Protein AF-A0A1C5BPZ6-F1 (afdb_monomer)

pLDDT: mean 72.37, std 17.28, range [40.69, 93.75]

Structure (mmCIF, N/CA/C/O backbone):
data_AF-A0A1C5BPZ6-F1
#
_entry.id   AF-A0A1C5BPZ6-F1
#
loop_
_atom_site.group_PDB
_atom_site.id
_atom_site.type_symbol
_atom_si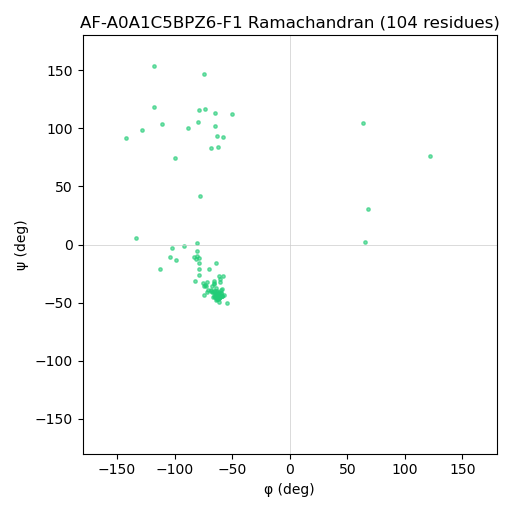te.label_atom_id
_atom_site.label_alt_id
_atom_site.label_comp_id
_atom_site.label_asym_id
_atom_site.label_entity_id
_atom_site.label_seq_id
_atom_site.pdbx_PDB_ins_code
_atom_site.Cartn_x
_atom_site.Cartn_y
_atom_site.Cartn_z
_atom_site.occupancy
_atom_site.B_iso_or_equiv
_atom_site.auth_seq_id
_atom_site.auth_comp_id
_atom_site.auth_asym_id
_atom_site.auth_atom_id
_atom_site.pdbx_PDB_model_num
ATOM 1 N N . MET A 1 1 ? 22.831 -4.746 -8.815 1.00 48.91 1 MET A N 1
ATOM 2 C CA . MET A 1 1 ? 22.622 -3.838 -7.662 1.00 48.91 1 MET A CA 1
ATOM 3 C C . MET A 1 1 ? 21.424 -4.278 -6.799 1.00 48.91 1 MET A C 1
ATOM 5 O O . MET A 1 1 ? 20.653 -3.451 -6.351 1.00 48.91 1 MET A O 1
ATOM 9 N N . LEU A 1 2 ? 21.266 -5.586 -6.548 1.00 50.78 2 LEU A N 1
ATOM 10 C CA . LEU A 1 2 ? 20.367 -6.144 -5.515 1.00 50.78 2 LEU A CA 1
ATOM 11 C C . LEU A 1 2 ? 21.096 -7.228 -4.688 1.00 50.78 2 LEU A C 1
ATOM 13 O O . LEU A 1 2 ? 20.499 -7.891 -3.862 1.00 50.78 2 LEU A O 1
ATOM 17 N N . VAL A 1 3 ? 22.401 -7.405 -4.928 1.00 53.88 3 VAL A N 1
ATOM 18 C CA . VAL A 1 3 ? 23.243 -8.431 -4.284 1.00 53.88 3 VAL A CA 1
ATOM 19 C C . VAL A 1 3 ? 24.152 -7.819 -3.206 1.00 53.88 3 VAL A C 1
ATOM 21 O O . VAL A 1 3 ? 24.726 -8.538 -2.405 1.00 53.88 3 VAL A O 1
ATOM 24 N N . LEU A 1 4 ? 24.255 -6.484 -3.129 1.00 47.31 4 LEU A N 1
ATOM 25 C CA . LEU A 1 4 ? 25.109 -5.804 -2.141 1.00 47.31 4 LEU A CA 1
ATOM 26 C C . LEU A 1 4 ? 24.340 -5.299 -0.905 1.00 47.31 4 LEU A C 1
ATOM 28 O O . LEU A 1 4 ? 24.950 -4.979 0.106 1.00 47.31 4 LEU A O 1
ATOM 32 N N . ALA A 1 5 ? 23.004 -5.271 -0.950 1.00 47.50 5 ALA A N 1
ATOM 33 C CA . ALA A 1 5 ? 22.175 -4.859 0.188 1.00 47.50 5 ALA A CA 1
ATOM 34 C C . ALA A 1 5 ? 22.012 -5.958 1.259 1.00 47.50 5 ALA A C 1
ATOM 36 O O . ALA A 1 5 ? 21.553 -5.671 2.358 1.00 47.50 5 ALA A O 1
ATOM 37 N N . GLU A 1 6 ? 22.415 -7.199 0.966 1.00 49.28 6 GLU A N 1
ATOM 38 C CA . GLU A 1 6 ? 22.429 -8.299 1.942 1.00 49.28 6 GLU A CA 1
ATOM 39 C C . GLU A 1 6 ? 23.660 -8.270 2.870 1.00 49.28 6 GLU A C 1
ATOM 41 O O . GLU A 1 6 ? 23.720 -9.054 3.813 1.00 49.28 6 GLU A O 1
ATOM 46 N N . GLN A 1 7 ? 24.631 -7.369 2.652 1.00 48.53 7 GLN A N 1
ATOM 47 C CA . GLN A 1 7 ? 25.885 -7.336 3.425 1.00 48.53 7 GLN A CA 1
ATOM 48 C C . GLN A 1 7 ? 25.975 -6.253 4.515 1.00 48.53 7 GLN A C 1
ATOM 50 O O . GLN A 1 7 ? 26.947 -6.254 5.264 1.00 48.53 7 GLN A O 1
ATOM 55 N N . GLU A 1 8 ? 24.974 -5.378 4.676 1.00 40.69 8 GLU A N 1
ATOM 56 C CA . GLU A 1 8 ? 24.995 -4.319 5.704 1.00 40.69 8 GLU A CA 1
ATOM 57 C C . GLU A 1 8 ? 23.715 -4.305 6.573 1.00 40.69 8 GLU A C 1
ATOM 59 O O . GLU A 1 8 ? 22.695 -3.724 6.188 1.00 40.69 8 GLU A O 1
ATOM 64 N N . PRO A 1 9 ? 23.753 -4.905 7.782 1.00 51.34 9 PRO A N 1
ATOM 65 C CA . PRO A 1 9 ? 22.613 -4.995 8.708 1.00 51.34 9 PRO A CA 1
ATOM 66 C C . PRO A 1 9 ? 22.012 -3.640 9.121 1.00 51.34 9 PRO A C 1
ATOM 68 O O . PRO A 1 9 ? 20.827 -3.538 9.438 1.00 51.34 9 PRO A O 1
ATOM 71 N N . THR A 1 10 ? 22.819 -2.582 9.097 1.00 50.72 10 THR A N 1
ATOM 72 C CA . THR A 1 10 ? 22.458 -1.205 9.463 1.00 50.72 10 THR A CA 1
ATOM 73 C C . THR A 1 10 ? 21.573 -0.517 8.421 1.00 50.72 10 THR A C 1
ATOM 75 O O . THR A 1 10 ? 20.661 0.226 8.786 1.00 50.72 10 THR A O 1
ATOM 78 N N . LEU A 1 11 ? 21.770 -0.805 7.131 1.00 50.00 11 LEU A N 1
ATOM 79 C CA . LEU A 1 11 ? 20.958 -0.254 6.036 1.00 50.00 11 LEU A CA 1
ATOM 80 C C . LEU A 1 11 ? 19.575 -0.913 5.945 1.00 50.00 11 LEU A C 1
ATOM 82 O O . LEU A 1 11 ? 18.588 -0.243 5.640 1.00 50.00 11 LEU A O 1
ATOM 86 N N . TYR A 1 12 ? 19.484 -2.201 6.280 1.00 49.59 12 TYR A N 1
ATOM 87 C CA . TYR A 1 12 ? 18.211 -2.919 6.361 1.00 49.59 12 TYR A CA 1
ATOM 88 C C . TYR A 1 12 ? 17.308 -2.338 7.463 1.00 49.59 12 TYR A C 1
ATOM 90 O O . TYR A 1 12 ? 16.130 -2.074 7.227 1.00 49.59 12 TYR A O 1
ATOM 98 N N . ALA A 1 13 ? 17.860 -2.051 8.647 1.00 50.31 13 ALA A N 1
ATOM 99 C CA . ALA A 1 13 ? 17.105 -1.492 9.772 1.00 50.31 13 ALA A CA 1
ATOM 100 C C . ALA A 1 13 ? 16.573 -0.069 9.504 1.00 50.31 13 ALA A C 1
ATOM 102 O O . ALA A 1 13 ? 15.421 0.228 9.828 1.00 50.31 13 ALA A O 1
ATOM 103 N N . ALA A 1 14 ? 17.373 0.789 8.860 1.00 50.56 14 ALA A N 1
ATOM 104 C CA . ALA A 1 14 ? 16.967 2.151 8.500 1.00 50.56 14 ALA A CA 1
ATOM 105 C C . ALA A 1 14 ? 15.878 2.177 7.411 1.00 50.56 14 ALA A C 1
ATOM 107 O O . ALA A 1 14 ? 14.925 2.952 7.505 1.00 50.56 14 ALA A O 1
ATOM 108 N N . PHE A 1 15 ? 15.964 1.288 6.412 1.00 47.84 15 PHE A N 1
ATOM 109 C CA . PHE A 1 15 ? 14.920 1.132 5.394 1.00 47.84 15 PHE A CA 1
ATOM 110 C C . PHE A 1 15 ? 13.608 0.593 5.984 1.00 47.84 15 PHE A C 1
ATOM 112 O O . PHE A 1 15 ? 12.527 0.950 5.518 1.00 47.84 15 PHE A O 1
ATOM 119 N N . HIS A 1 16 ? 13.678 -0.234 7.031 1.00 51.38 16 HIS A N 1
ATOM 120 C CA . HIS A 1 16 ? 12.489 -0.669 7.767 1.00 51.38 16 HIS A CA 1
ATOM 121 C C . HIS A 1 16 ? 11.868 0.450 8.611 1.00 51.38 16 HIS A C 1
ATOM 123 O O . HIS A 1 16 ? 10.649 0.562 8.610 1.00 51.38 16 HIS A O 1
ATOM 129 N N . HIS A 1 17 ? 12.659 1.311 9.263 1.00 52.59 17 HIS A N 1
ATOM 130 C CA . HIS A 1 17 ? 12.125 2.393 10.111 1.00 52.59 17 HIS A CA 1
ATOM 131 C C . HIS A 1 17 ? 11.360 3.469 9.328 1.00 52.59 17 HIS A C 1
ATOM 133 O O . HIS A 1 17 ? 10.237 3.797 9.691 1.00 52.59 17 HIS A O 1
ATOM 139 N N . ILE A 1 18 ? 11.892 3.946 8.196 1.00 54.12 18 ILE A N 1
ATOM 140 C CA . ILE A 1 18 ? 11.217 4.973 7.370 1.00 54.12 18 ILE A CA 1
ATOM 141 C C . ILE A 1 18 ? 9.860 4.477 6.834 1.00 54.12 18 ILE A C 1
ATOM 143 O O . ILE A 1 18 ? 8.948 5.260 6.570 1.00 54.12 18 ILE A O 1
ATOM 147 N N . ARG A 1 19 ? 9.706 3.159 6.673 1.00 55.97 19 ARG A N 1
ATOM 148 C CA . ARG A 1 19 ? 8.480 2.545 6.156 1.00 55.97 19 ARG A CA 1
ATOM 149 C C . ARG A 1 19 ? 7.366 2.435 7.190 1.00 55.97 19 ARG A C 1
ATOM 151 O O . ARG A 1 19 ? 6.211 2.395 6.780 1.00 55.97 19 ARG A O 1
ATOM 158 N N . VAL A 1 20 ? 7.698 2.372 8.477 1.00 56.78 20 VAL A N 1
ATOM 159 C CA . VAL A 1 20 ? 6.706 2.261 9.555 1.00 56.78 20 VAL A CA 1
ATOM 160 C C . VAL A 1 20 ? 6.013 3.608 9.770 1.00 56.78 20 VAL A C 1
ATOM 162 O O . VAL A 1 20 ? 4.786 3.653 9.771 1.00 56.78 20 VAL A O 1
ATOM 165 N N . ASP A 1 21 ? 6.766 4.710 9.784 1.00 54.28 21 ASP A N 1
ATOM 166 C CA . ASP A 1 21 ? 6.203 6.051 10.011 1.00 54.28 21 ASP A CA 1
ATOM 167 C C . ASP A 1 21 ? 5.277 6.503 8.861 1.00 54.28 21 ASP A C 1
ATOM 169 O O . ASP A 1 21 ? 4.186 7.021 9.090 1.00 54.28 21 ASP A O 1
ATOM 173 N N . ALA A 1 22 ? 5.639 6.229 7.601 1.00 58.59 22 ALA A N 1
ATOM 174 C CA . ALA A 1 22 ? 4.789 6.555 6.446 1.00 58.59 22 ALA A CA 1
ATOM 175 C C . ALA A 1 22 ? 3.515 5.684 6.348 1.00 58.59 22 ALA A C 1
ATOM 177 O O . ALA A 1 22 ? 2.542 6.054 5.674 1.00 58.59 22 ALA A O 1
ATOM 178 N N . GLN A 1 23 ? 3.509 4.511 6.994 1.00 61.25 23 GLN A N 1
ATOM 179 C CA . GLN A 1 23 ? 2.324 3.661 7.060 1.00 61.25 23 GLN A CA 1
ATOM 180 C C . GLN A 1 23 ? 1.281 4.229 8.027 1.00 61.25 23 GLN A C 1
ATOM 182 O O . GLN A 1 23 ? 0.101 4.159 7.697 1.00 61.25 23 GLN A O 1
ATOM 187 N N . GLU A 1 24 ? 1.669 4.853 9.143 1.00 71.56 24 GLU A N 1
ATOM 188 C CA . GLU A 1 24 ? 0.716 5.396 10.126 1.00 71.56 24 GLU A CA 1
ATOM 189 C C . GLU A 1 24 ? -0.159 6.525 9.552 1.00 71.56 24 GLU A C 1
ATOM 191 O O . GLU A 1 24 ? -1.388 6.472 9.672 1.00 71.56 24 GLU A O 1
ATOM 196 N N . ASP A 1 25 ? 0.431 7.475 8.820 1.00 81.88 25 ASP A N 1
ATOM 197 C CA . ASP A 1 25 ? -0.320 8.545 8.139 1.00 81.88 25 ASP A CA 1
ATOM 198 C C . ASP A 1 25 ? -1.274 7.988 7.074 1.00 81.88 25 ASP A C 1
ATOM 200 O O . ASP A 1 25 ? -2.434 8.399 6.953 1.00 81.88 25 ASP A O 1
ATOM 204 N N . SER A 1 26 ? -0.809 6.994 6.315 1.00 81.69 26 SER A N 1
ATOM 205 C CA . SER A 1 26 ? -1.626 6.328 5.300 1.00 81.69 26 SER A CA 1
ATOM 206 C C . SER A 1 26 ? -2.816 5.599 5.932 1.00 81.69 26 SER A C 1
ATOM 208 O O . SER A 1 26 ? -3.919 5.628 5.383 1.00 81.69 26 SER A O 1
ATOM 210 N N . VAL A 1 27 ? -2.633 4.987 7.107 1.00 88.62 27 VAL A N 1
ATOM 211 C CA . VAL A 1 27 ? -3.707 4.316 7.854 1.00 88.62 27 VAL A CA 1
ATOM 212 C C . VAL A 1 27 ? -4.757 5.319 8.307 1.00 88.62 27 VAL A C 1
ATOM 214 O O . VAL A 1 27 ? -5.946 5.067 8.107 1.00 88.62 27 VAL A O 1
ATOM 217 N N . ALA A 1 28 ? -4.346 6.469 8.842 1.00 88.25 28 ALA A N 1
ATOM 218 C CA . ALA A 1 28 ? -5.269 7.525 9.250 1.00 88.25 28 ALA A CA 1
ATOM 219 C C . ALA A 1 28 ? -6.119 8.038 8.073 1.00 88.25 28 ALA A C 1
ATOM 221 O O . ALA A 1 28 ? -7.334 8.191 8.207 1.00 88.25 28 ALA A O 1
ATOM 222 N N . ILE A 1 29 ? -5.514 8.225 6.894 1.00 90.62 29 ILE A N 1
ATOM 223 C CA . ILE A 1 29 ? -6.226 8.648 5.677 1.00 90.62 29 ILE A CA 1
ATOM 224 C C . ILE A 1 29 ? -7.270 7.606 5.255 1.00 90.62 29 ILE A C 1
ATOM 226 O O . ILE A 1 29 ? -8.409 7.957 4.936 1.00 90.62 29 ILE A O 1
ATOM 230 N N . ILE A 1 30 ? -6.908 6.321 5.239 1.00 91.38 30 ILE A N 1
ATOM 231 C CA . ILE A 1 30 ? -7.841 5.254 4.855 1.00 91.38 30 ILE A CA 1
ATOM 232 C C . ILE A 1 30 ? -8.956 5.101 5.893 1.00 91.38 30 ILE A C 1
ATOM 234 O O . ILE A 1 30 ? -10.121 4.970 5.518 1.00 91.38 30 ILE A O 1
ATOM 238 N N . ALA A 1 31 ? -8.638 5.184 7.183 1.00 91.44 31 ALA A N 1
ATOM 239 C CA . ALA A 1 31 ? -9.624 5.117 8.254 1.00 91.44 31 ALA A CA 1
ATOM 240 C C . ALA A 1 31 ? -10.633 6.271 8.175 1.00 91.44 31 ALA A C 1
ATOM 242 O O . ALA A 1 31 ? -11.839 6.036 8.249 1.00 91.44 31 ALA A O 1
ATOM 243 N N . GLN A 1 32 ? -10.158 7.494 7.906 1.00 92.75 32 GLN A N 1
ATOM 244 C CA . GLN A 1 32 ? -11.016 8.657 7.674 1.00 92.75 32 GLN A CA 1
ATOM 245 C C . GLN A 1 32 ? -11.970 8.430 6.495 1.00 92.75 32 GLN A C 1
ATOM 247 O O . GLN A 1 32 ? -13.158 8.722 6.604 1.00 92.75 32 GLN A O 1
ATOM 252 N N . ARG A 1 33 ? -11.479 7.878 5.379 1.00 91.94 33 ARG A N 1
ATOM 253 C CA . ARG A 1 33 ? -12.311 7.587 4.196 1.00 91.94 33 ARG A CA 1
ATOM 254 C C 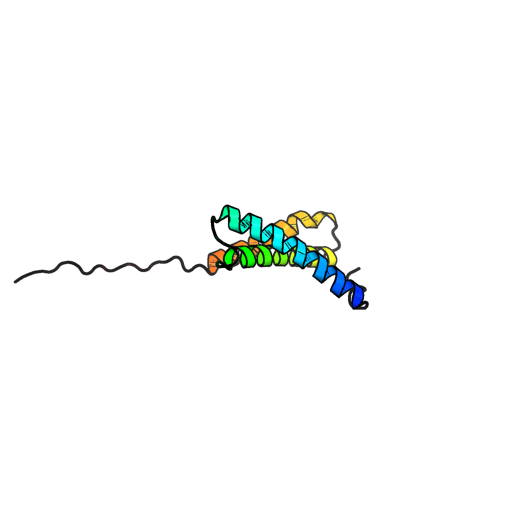. ARG A 1 33 ? -13.362 6.514 4.454 1.00 91.94 33 ARG A C 1
ATOM 256 O O . ARG A 1 33 ? -14.441 6.575 3.874 1.00 91.94 33 ARG A O 1
ATOM 263 N N . LEU A 1 34 ? -13.042 5.539 5.297 1.00 89.56 34 LEU A N 1
ATOM 264 C CA . LEU A 1 34 ? -13.957 4.468 5.681 1.00 89.56 34 LEU A CA 1
ATOM 265 C C . LEU A 1 34 ? -14.904 4.873 6.823 1.00 89.56 34 LEU A C 1
ATOM 267 O O . LEU A 1 34 ? -15.856 4.145 7.090 1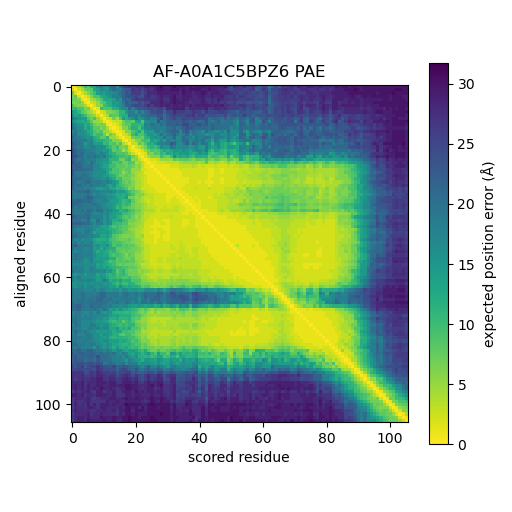.00 89.56 34 LEU A O 1
ATOM 271 N N . GLY A 1 35 ? -14.669 6.015 7.478 1.00 92.19 35 GLY A N 1
ATOM 272 C CA . GLY A 1 35 ? -15.462 6.478 8.617 1.00 92.19 35 GLY A CA 1
ATOM 273 C C . GLY A 1 35 ? -15.292 5.611 9.868 1.00 92.19 35 GLY A C 1
ATOM 274 O O . GLY A 1 35 ? -16.239 5.462 10.636 1.00 92.19 35 GLY A O 1
ATOM 275 N N . VAL A 1 36 ? -14.115 5.007 10.056 1.00 93.75 36 VAL A N 1
ATOM 276 C CA . VAL A 1 36 ? -13.831 4.062 11.149 1.00 93.75 36 VAL A CA 1
ATOM 277 C C . VAL A 1 36 ? -12.728 4.580 12.064 1.00 93.75 36 VAL A C 1
ATOM 279 O O . VAL A 1 36 ? -11.862 5.342 11.637 1.00 93.75 36 VAL A O 1
ATOM 282 N N . ASP A 1 37 ? -12.739 4.137 13.322 1.00 90.06 37 ASP A N 1
ATOM 283 C CA . ASP A 1 37 ? -11.616 4.354 14.234 1.00 90.06 37 ASP A CA 1
ATOM 284 C C . ASP A 1 37 ? -10.505 3.327 13.925 1.00 90.06 37 ASP A C 1
ATOM 286 O O . ASP A 1 37 ? -10.726 2.127 14.121 1.00 90.06 37 ASP A O 1
ATOM 290 N N . PRO A 1 38 ? -9.307 3.752 13.475 1.00 84.88 38 PRO A N 1
ATOM 291 C CA . PRO A 1 38 ? -8.207 2.838 13.155 1.00 84.88 38 PRO A CA 1
ATOM 292 C C . PRO A 1 38 ? -7.676 2.063 14.370 1.00 84.88 38 PRO A C 1
ATOM 294 O O . PRO A 1 38 ? -6.963 1.077 14.202 1.00 84.88 38 PRO A O 1
ATOM 297 N N . ARG A 1 39 ? -7.996 2.485 15.601 1.00 85.75 39 ARG A N 1
ATOM 298 C CA . ARG A 1 39 ? -7.626 1.762 16.829 1.00 85.75 39 ARG A CA 1
ATOM 299 C C . ARG A 1 39 ? -8.531 0.564 17.100 1.00 85.75 39 ARG A C 1
ATOM 301 O O . ARG A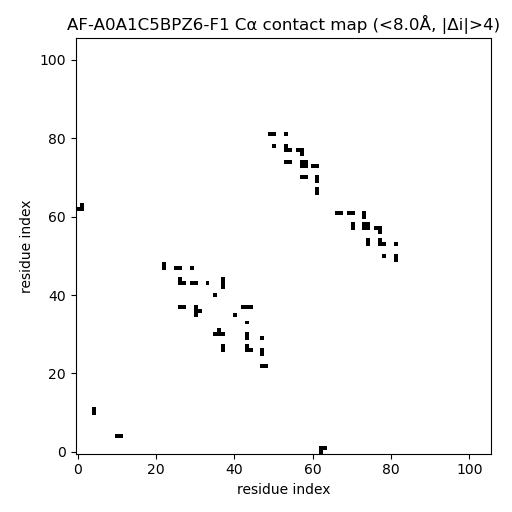 1 39 ? -8.149 -0.320 17.863 1.00 85.75 39 ARG A O 1
ATOM 308 N N . LEU A 1 40 ? -9.729 0.565 16.522 1.00 89.31 40 LEU A N 1
ATOM 309 C CA . LEU A 1 40 ? -10.764 -0.447 16.738 1.00 89.31 40 LEU A CA 1
ATOM 310 C C . LEU A 1 40 ? -11.025 -1.281 15.481 1.00 89.31 40 LEU A C 1
ATOM 312 O O . LEU A 1 40 ? -11.534 -2.396 15.578 1.00 89.31 40 LEU A O 1
ATOM 316 N N . ASP A 1 41 ? -10.657 -0.761 14.312 1.00 85.75 41 ASP A N 1
ATOM 317 C CA . ASP A 1 41 ? -10.809 -1.416 13.024 1.00 85.75 41 ASP A CA 1
ATOM 318 C C . ASP A 1 41 ? -9.447 -1.643 12.366 1.00 85.75 41 ASP A C 1
ATOM 320 O O . ASP A 1 41 ? -8.728 -0.701 12.040 1.00 85.75 41 ASP A O 1
ATOM 324 N N . ILE A 1 42 ? -9.102 -2.912 12.140 1.00 88.81 42 ILE A N 1
ATOM 325 C CA . ILE A 1 42 ? -7.827 -3.311 11.535 1.00 88.81 42 ILE A CA 1
ATOM 326 C C . ILE A 1 42 ? -7.813 -3.146 10.004 1.00 88.81 42 ILE A C 1
ATOM 328 O O . ILE A 1 42 ? -6.744 -3.158 9.392 1.00 88.81 42 ILE A O 1
ATOM 332 N N . ARG A 1 43 ? -8.975 -2.983 9.351 1.00 89.69 43 ARG A N 1
ATOM 333 C CA . ARG A 1 43 ? -9.087 -2.933 7.881 1.00 89.69 43 ARG A CA 1
ATOM 334 C C . ARG A 1 43 ? -8.236 -1.827 7.242 1.00 89.69 43 ARG A C 1
ATOM 336 O O . ARG A 1 43 ? -7.559 -2.135 6.261 1.00 89.69 43 ARG A O 1
ATOM 343 N N . PRO A 1 44 ? -8.186 -0.586 7.771 1.00 89.69 44 PRO A N 1
ATOM 344 C CA . PRO A 1 44 ? -7.302 0.452 7.245 1.00 89.69 44 PRO A CA 1
ATOM 345 C C . PRO A 1 44 ? -5.819 0.056 7.305 1.00 89.69 44 PRO A C 1
ATOM 347 O O . PRO A 1 44 ? -5.095 0.247 6.329 1.00 89.69 44 PRO A O 1
ATOM 350 N N . ALA A 1 45 ? -5.380 -0.560 8.409 1.00 88.94 45 ALA A N 1
ATOM 351 C CA . ALA A 1 45 ? -4.004 -1.032 8.577 1.00 88.94 45 ALA A CA 1
ATOM 352 C C . ALA A 1 45 ? -3.650 -2.148 7.585 1.00 88.94 45 ALA A C 1
ATOM 354 O O . ALA A 1 45 ? -2.611 -2.089 6.924 1.00 88.94 45 ALA A O 1
ATOM 355 N N . VAL A 1 46 ? -4.543 -3.127 7.415 1.00 89.56 46 VAL A N 1
ATOM 356 C CA . VAL A 1 46 ? -4.366 -4.228 6.454 1.00 89.56 46 VAL A CA 1
ATOM 357 C C . VAL A 1 46 ? -4.298 -3.705 5.020 1.00 89.56 46 VAL A C 1
ATOM 359 O O . VAL A 1 46 ? -3.421 -4.121 4.266 1.00 89.56 46 VAL A O 1
ATOM 362 N N . ALA A 1 47 ? -5.170 -2.765 4.645 1.00 89.50 47 ALA A N 1
ATOM 363 C CA . ALA A 1 47 ? -5.186 -2.187 3.303 1.00 89.50 47 ALA A CA 1
ATOM 364 C C . ALA A 1 47 ? -3.864 -1.478 2.962 1.00 89.50 47 ALA A C 1
ATOM 366 O O . ALA A 1 47 ? -3.293 -1.691 1.890 1.00 89.50 47 ALA A O 1
ATOM 367 N N . VAL A 1 48 ? -3.341 -0.676 3.893 1.00 89.88 48 VAL A N 1
ATOM 368 C CA . VAL A 1 48 ? -2.060 0.023 3.723 1.00 89.88 48 VAL A CA 1
ATOM 369 C C . VAL A 1 48 ? -0.894 -0.965 3.651 1.00 89.88 48 VAL A C 1
ATOM 371 O O . VAL A 1 48 ? -0.034 -0.840 2.775 1.00 89.88 48 VAL A O 1
ATOM 374 N N . ALA A 1 49 ? -0.870 -1.975 4.524 1.00 88.38 49 ALA A N 1
ATOM 375 C CA . ALA A 1 49 ? 0.170 -3.001 4.522 1.00 88.38 49 ALA A CA 1
ATOM 376 C C . ALA A 1 49 ? 0.191 -3.794 3.204 1.00 88.38 49 ALA A C 1
ATOM 378 O O . ALA A 1 49 ? 1.260 -4.013 2.629 1.00 88.38 49 ALA A O 1
ATOM 379 N N . ALA A 1 50 ? -0.982 -4.166 2.691 1.00 89.88 50 ALA A N 1
ATOM 380 C CA . ALA A 1 50 ? -1.130 -4.876 1.427 1.00 89.88 50 ALA A CA 1
ATOM 381 C C . ALA A 1 50 ? -0.629 -4.047 0.231 1.00 89.88 50 ALA A C 1
ATO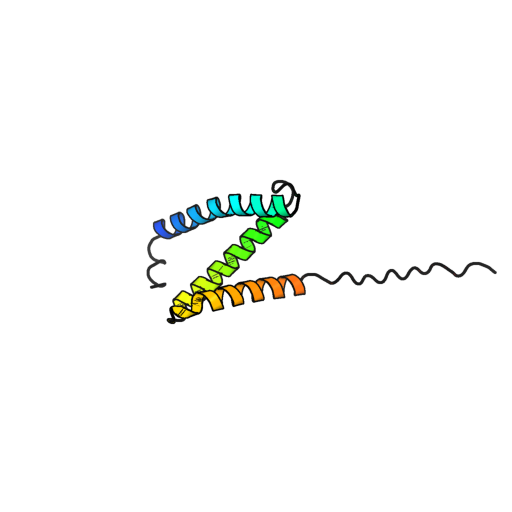M 383 O O . ALA A 1 50 ? 0.171 -4.537 -0.568 1.00 89.88 50 ALA A O 1
ATOM 384 N N . GLY A 1 51 ? -1.018 -2.769 0.146 1.00 88.62 51 GLY A N 1
ATOM 385 C CA . GLY A 1 51 ? -0.536 -1.858 -0.898 1.00 88.62 51 GLY A CA 1
ATOM 386 C C . GLY A 1 51 ? 0.980 -1.645 -0.845 1.00 88.62 51 GLY A C 1
ATOM 387 O O . GLY A 1 51 ? 1.657 -1.685 -1.874 1.00 88.62 51 GLY A O 1
ATOM 388 N N . ALA A 1 52 ? 1.546 -1.500 0.356 1.00 88.44 52 ALA A N 1
ATOM 389 C CA . ALA A 1 52 ? 2.993 -1.404 0.538 1.00 88.44 52 ALA A CA 1
ATOM 390 C C . ALA A 1 52 ? 3.722 -2.687 0.093 1.00 88.44 52 ALA A C 1
ATOM 392 O O . ALA A 1 52 ? 4.779 -2.609 -0.536 1.00 88.44 52 ALA A O 1
ATOM 393 N N . GLY A 1 53 ? 3.158 -3.864 0.379 1.00 87.50 53 GLY A N 1
ATOM 394 C CA . GLY A 1 53 ? 3.677 -5.150 -0.091 1.00 87.50 53 GLY A CA 1
ATOM 395 C C . GLY A 1 53 ? 3.680 -5.269 -1.617 1.00 87.50 53 GLY A C 1
ATOM 396 O O . GLY A 1 53 ? 4.683 -5.688 -2.197 1.00 87.50 53 GLY A O 1
ATOM 397 N N . ALA A 1 54 ? 2.606 -4.829 -2.279 1.00 90.00 54 ALA A N 1
ATOM 398 C CA . ALA A 1 54 ? 2.514 -4.812 -3.740 1.00 90.00 54 ALA A CA 1
ATOM 399 C C . ALA A 1 54 ? 3.595 -3.921 -4.377 1.00 90.00 54 ALA A C 1
ATOM 401 O O . ALA A 1 54 ? 4.281 -4.340 -5.313 1.00 90.00 54 ALA A O 1
ATOM 402 N N . LEU A 1 55 ? 3.819 -2.722 -3.829 1.00 88.31 55 LEU A N 1
ATOM 403 C CA . LEU A 1 55 ? 4.871 -1.814 -4.297 1.00 88.31 55 LEU A CA 1
ATOM 404 C C . LEU A 1 55 ? 6.270 -2.424 -4.156 1.00 88.31 55 LEU A C 1
ATOM 406 O O . LEU A 1 55 ? 7.075 -2.348 -5.086 1.00 88.31 55 LEU A O 1
ATOM 410 N N . LEU A 1 56 ? 6.554 -3.080 -3.027 1.00 87.75 56 LEU A N 1
ATOM 411 C CA . LEU A 1 56 ? 7.822 -3.784 -2.834 1.00 87.75 56 LEU A CA 1
ATOM 412 C C . LEU A 1 56 ? 8.015 -4.915 -3.846 1.00 87.75 56 LEU A C 1
ATOM 414 O O . LEU A 1 56 ? 9.106 -5.065 -4.398 1.00 87.75 56 LEU A O 1
ATOM 418 N N . ALA A 1 57 ? 6.969 -5.700 -4.111 1.00 88.06 57 ALA A N 1
ATOM 419 C CA . ALA A 1 57 ? 7.017 -6.778 -5.092 1.00 88.06 57 ALA A CA 1
ATOM 420 C C . ALA A 1 57 ? 7.317 -6.241 -6.502 1.00 88.06 57 ALA A C 1
ATOM 422 O O . ALA A 1 57 ? 8.190 -6.778 -7.192 1.00 88.06 57 ALA A O 1
ATOM 423 N N . ALA A 1 58 ? 6.666 -5.141 -6.896 1.00 88.06 58 ALA A N 1
ATOM 424 C CA . ALA A 1 58 ? 6.919 -4.456 -8.162 1.00 88.06 58 ALA A CA 1
ATOM 425 C C . ALA A 1 58 ? 8.364 -3.943 -8.262 1.00 88.06 58 ALA A C 1
ATOM 427 O O . ALA A 1 58 ? 9.040 -4.187 -9.264 1.00 88.06 58 ALA A O 1
ATOM 428 N N . GLN A 1 59 ? 8.878 -3.299 -7.210 1.00 86.19 59 GLN A N 1
ATOM 429 C CA . GLN A 1 59 ? 10.253 -2.799 -7.171 1.00 86.19 59 GLN A CA 1
ATOM 430 C C . GLN A 1 59 ? 11.280 -3.936 -7.249 1.00 86.19 59 GLN A C 1
ATOM 432 O O . GLN A 1 59 ? 12.265 -3.836 -7.982 1.00 86.19 59 GLN A O 1
ATOM 437 N N . ALA A 1 60 ? 11.051 -5.040 -6.535 1.00 86.06 60 ALA A N 1
ATOM 438 C CA . ALA A 1 60 ? 11.931 -6.203 -6.573 1.00 86.06 60 ALA A CA 1
ATOM 439 C C . ALA A 1 60 ? 11.947 -6.857 -7.966 1.00 86.06 60 ALA A C 1
ATOM 441 O O . ALA A 1 60 ? 13.005 -7.260 -8.452 1.00 86.06 60 ALA A O 1
ATOM 442 N N . ALA A 1 61 ? 10.792 -6.939 -8.634 1.00 85.25 61 ALA A N 1
ATOM 443 C CA . ALA A 1 61 ? 10.697 -7.417 -10.011 1.00 85.25 61 ALA A CA 1
ATOM 444 C C . ALA A 1 61 ? 11.430 -6.487 -10.989 1.00 85.25 61 ALA A C 1
ATOM 446 O O . ALA A 1 61 ? 12.175 -6.961 -11.848 1.00 85.25 61 ALA A O 1
ATOM 447 N N . TRP A 1 62 ? 11.283 -5.173 -10.820 1.00 86.06 62 TRP A N 1
ATOM 448 C CA . TRP A 1 62 ? 11.965 -4.169 -11.633 1.00 86.06 62 TRP A CA 1
ATOM 449 C C . TRP A 1 62 ? 13.489 -4.252 -11.495 1.00 86.06 62 TRP A C 1
ATOM 451 O O . TRP A 1 62 ? 14.195 -4.336 -12.500 1.00 86.06 62 TRP A O 1
ATOM 461 N N . ALA A 1 63 ? 13.996 -4.346 -10.261 1.00 84.25 63 ALA A N 1
ATOM 462 C CA . ALA A 1 63 ? 15.426 -4.459 -9.978 1.00 84.25 63 ALA A CA 1
ATOM 463 C C . ALA A 1 63 ? 16.074 -5.712 -10.601 1.00 84.25 63 ALA A C 1
ATOM 465 O O . ALA A 1 63 ? 17.256 -5.685 -10.945 1.00 84.25 63 ALA A O 1
ATOM 466 N N . ARG A 1 64 ? 15.311 -6.804 -10.766 1.00 81.38 64 ARG A N 1
ATOM 467 C CA . ARG A 1 64 ? 15.762 -8.029 -11.452 1.00 81.38 64 ARG A CA 1
ATOM 468 C C . ARG A 1 64 ? 15.647 -7.951 -12.976 1.00 81.38 64 ARG A C 1
ATOM 470 O O . ARG A 1 64 ? 16.432 -8.588 -13.669 1.00 81.38 64 ARG A O 1
ATOM 477 N N . GLY A 1 65 ? 14.668 -7.210 -13.495 1.00 73.94 65 GLY A N 1
ATOM 478 C CA . GLY A 1 65 ? 14.280 -7.226 -14.909 1.00 73.94 65 GLY A CA 1
ATOM 479 C C . GLY A 1 65 ? 15.153 -6.399 -15.858 1.00 73.94 65 GLY A C 1
ATOM 480 O O . GLY A 1 65 ? 14.976 -6.509 -17.068 1.00 73.94 65 GLY A O 1
ATOM 481 N N . GLY A 1 66 ? 16.065 -5.561 -15.353 1.00 62.41 66 GLY A N 1
ATOM 482 C CA . GLY A 1 66 ? 17.064 -4.835 -16.159 1.00 62.41 66 GLY A CA 1
ATOM 483 C C . GLY A 1 66 ? 16.524 -3.781 -17.140 1.00 62.41 66 GLY A C 1
ATOM 484 O O . GLY A 1 66 ? 17.310 -3.163 -17.848 1.00 62.41 66 GLY A O 1
ATOM 485 N N . HIS A 1 67 ? 15.208 -3.557 -17.182 1.00 66.25 67 HIS A N 1
ATOM 486 C CA . HIS A 1 67 ? 14.558 -2.596 -18.074 1.00 66.25 67 HIS A CA 1
ATOM 487 C C . HIS A 1 67 ? 14.005 -1.420 -17.253 1.00 66.25 67 HIS A C 1
ATOM 489 O O . HIS A 1 67 ? 12.967 -1.582 -16.600 1.00 66.25 67 HIS A O 1
ATOM 495 N N . PRO A 1 68 ? 14.667 -0.249 -17.270 1.00 62.44 68 PRO A N 1
ATOM 496 C CA . PRO A 1 68 ? 14.321 0.882 -16.408 1.00 62.44 68 PRO A CA 1
ATOM 497 C C . PRO A 1 68 ? 12.892 1.400 -16.636 1.00 62.44 68 PRO A C 1
ATOM 499 O O . PRO A 1 68 ? 12.222 1.746 -15.667 1.00 62.44 68 PRO A O 1
ATOM 502 N N . ASP A 1 69 ? 12.367 1.316 -17.860 1.00 63.03 69 ASP A N 1
ATOM 503 C CA . ASP A 1 69 ? 11.059 1.887 -18.227 1.00 63.03 69 ASP A CA 1
ATOM 504 C C . ASP A 1 69 ? 9.845 1.026 -17.827 1.00 63.03 69 ASP A C 1
ATOM 506 O O . ASP A 1 69 ? 8.697 1.382 -18.083 1.00 63.03 69 ASP A O 1
ATOM 510 N N . ASN A 1 70 ? 10.063 -0.122 -17.180 1.00 80.56 70 ASN A N 1
ATOM 511 C CA . ASN A 1 70 ? 8.990 -1.066 -16.856 1.00 80.56 70 ASN A CA 1
ATOM 512 C C . ASN A 1 70 ? 8.345 -0.864 -15.475 1.00 80.56 70 ASN A C 1
ATOM 514 O O . ASN A 1 70 ? 7.412 -1.595 -15.140 1.00 80.56 70 ASN A O 1
ATOM 518 N N . LEU A 1 71 ? 8.804 0.098 -14.669 1.00 81.56 71 LEU A N 1
ATOM 519 C CA . LEU A 1 71 ? 8.326 0.250 -13.291 1.00 81.56 71 LEU A CA 1
ATOM 520 C C . LEU A 1 71 ? 6.827 0.603 -13.186 1.00 81.56 71 LEU A C 1
ATOM 522 O O . LEU A 1 71 ? 6.134 -0.099 -12.449 1.00 81.56 71 LEU A O 1
ATOM 526 N N 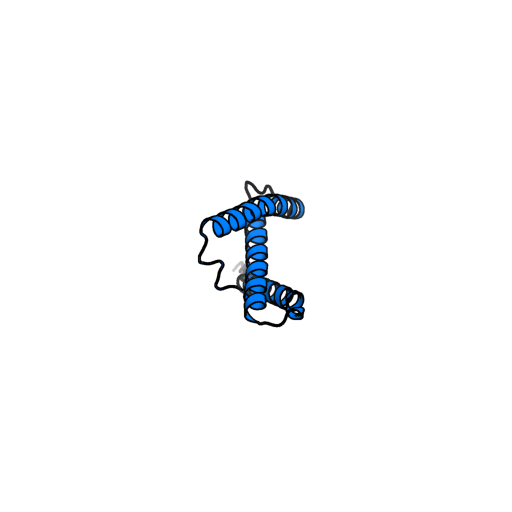. PRO A 1 72 ? 6.268 1.587 -13.928 1.00 88.00 72 PRO A N 1
ATOM 527 C CA . PRO A 1 72 ? 4.837 1.905 -13.832 1.00 88.00 72 PRO A CA 1
ATOM 528 C C . PRO A 1 72 ? 3.941 0.715 -14.195 1.00 88.00 72 PRO A C 1
ATOM 530 O O . PRO A 1 72 ? 2.944 0.445 -13.528 1.00 88.00 72 PRO A O 1
ATOM 533 N N . ARG A 1 73 ? 4.343 -0.052 -15.216 1.00 88.50 73 ARG A N 1
ATOM 534 C CA . ARG A 1 73 ? 3.649 -1.273 -15.637 1.00 88.50 73 ARG A CA 1
ATOM 535 C C . ARG A 1 73 ? 3.676 -2.343 -14.544 1.00 88.50 73 ARG A C 1
ATOM 537 O O . ARG A 1 73 ? 2.660 -2.980 -14.296 1.00 88.50 73 ARG A O 1
ATOM 544 N N . LEU A 1 74 ? 4.823 -2.542 -13.894 1.00 88.44 74 LEU A N 1
ATOM 545 C CA . LEU A 1 74 ? 4.975 -3.512 -12.805 1.00 88.44 74 LEU A CA 1
ATOM 546 C C . LEU A 1 74 ? 4.174 -3.116 -11.560 1.00 88.44 74 LEU A C 1
ATOM 548 O O . LEU A 1 74 ? 3.624 -3.991 -10.899 1.00 88.44 74 LEU A O 1
ATOM 552 N N . ILE A 1 75 ? 4.069 -1.817 -11.266 1.00 90.69 75 ILE A N 1
ATOM 553 C CA . ILE A 1 75 ? 3.204 -1.313 -10.192 1.00 90.69 75 ILE A CA 1
ATOM 554 C C . ILE A 1 75 ? 1.744 -1.661 -10.492 1.00 90.69 75 ILE A C 1
ATOM 556 O O . ILE A 1 75 ? 1.088 -2.250 -9.637 1.00 90.69 75 ILE A O 1
ATOM 560 N N . GLY A 1 76 ? 1.259 -1.370 -11.706 1.00 90.31 76 GLY A N 1
ATOM 561 C CA . GLY A 1 76 ? -0.100 -1.738 -12.123 1.00 90.31 76 GLY A CA 1
ATOM 562 C C . GLY A 1 76 ? -0.368 -3.235 -11.952 1.00 90.31 76 GLY A C 1
ATOM 563 O O . GLY A 1 76 ? -1.299 -3.618 -11.254 1.00 90.31 76 GLY A O 1
ATOM 564 N N . GLN A 1 77 ? 0.534 -4.080 -12.461 1.00 90.00 77 GLN A N 1
ATOM 565 C CA . GLN A 1 77 ? 0.426 -5.538 -12.330 1.00 90.00 77 GLN A CA 1
ATOM 566 C C . GLN A 1 77 ? 0.378 -6.024 -10.876 1.00 90.00 77 GLN A C 1
ATOM 568 O O . GLN A 1 77 ? -0.347 -6.968 -10.570 1.00 90.00 77 GLN A O 1
ATOM 573 N N . ALA A 1 78 ? 1.141 -5.404 -9.974 1.00 89.81 78 ALA A N 1
ATOM 574 C CA . ALA A 1 78 ? 1.140 -5.788 -8.567 1.00 89.81 78 ALA A CA 1
ATOM 575 C C . ALA A 1 78 ? -0.189 -5.444 -7.871 1.00 89.81 78 ALA A C 1
ATOM 577 O O . ALA A 1 78 ? -0.689 -6.246 -7.083 1.00 89.81 78 ALA A O 1
ATOM 578 N N . PHE A 1 79 ? -0.782 -4.286 -8.177 1.00 89.12 79 PHE A N 1
ATOM 579 C CA . PHE A 1 79 ? -2.092 -3.901 -7.641 1.00 89.12 79 PHE A CA 1
ATOM 580 C C . PHE A 1 79 ? -3.248 -4.690 -8.263 1.00 89.12 79 PHE A C 1
ATOM 582 O O . PHE A 1 79 ? -4.188 -5.038 -7.545 1.00 89.12 79 PHE A O 1
ATOM 589 N N . ASP A 1 80 ? -3.164 -5.024 -9.551 1.00 91.69 80 ASP A N 1
ATOM 590 C CA . ASP A 1 80 ? -4.130 -5.905 -10.213 1.00 91.69 80 ASP A CA 1
ATOM 591 C C . ASP A 1 80 ? -4.130 -7.293 -9.560 1.00 91.69 80 ASP A C 1
ATOM 593 O O . ASP A 1 80 ? -5.190 -7.812 -9.210 1.00 91.69 80 ASP A O 1
ATOM 597 N N . ALA A 1 81 ? -2.945 -7.867 -9.314 1.00 89.25 81 ALA A N 1
ATOM 598 C CA . ALA A 1 81 ? -2.807 -9.151 -8.628 1.00 89.25 81 ALA A CA 1
ATOM 599 C C . ALA A 1 81 ? -3.367 -9.100 -7.198 1.00 89.25 81 ALA A C 1
ATOM 601 O O . ALA A 1 81 ? -4.143 -9.969 -6.806 1.00 89.25 81 ALA A O 1
ATOM 602 N N . LEU A 1 82 ? -3.034 -8.053 -6.437 1.00 88.12 82 LEU A N 1
ATOM 603 C CA . LEU A 1 82 ? -3.556 -7.863 -5.084 1.00 88.12 82 LEU A CA 1
ATOM 604 C C . LEU A 1 82 ? -5.092 -7.783 -5.062 1.00 88.12 82 LEU A C 1
ATOM 606 O O . LEU A 1 82 ? -5.737 -8.390 -4.208 1.00 88.12 82 LEU A O 1
ATOM 610 N N . SER A 1 83 ? -5.675 -7.037 -6.001 1.00 86.56 83 SER A N 1
ATOM 611 C CA . SER A 1 83 ? -7.124 -6.824 -6.071 1.00 86.56 83 SER A CA 1
ATOM 612 C C . SER A 1 83 ? -7.860 -8.081 -6.535 1.00 86.56 83 SER A C 1
ATOM 614 O O . SER A 1 83 ? -8.906 -8.416 -5.981 1.00 86.56 83 SER A O 1
ATOM 616 N N . GLY A 1 84 ? -7.307 -8.798 -7.519 1.00 81.75 84 GLY A N 1
ATOM 617 C CA . GLY A 1 84 ? -7.862 -10.051 -8.029 1.00 81.75 84 GLY A CA 1
ATOM 618 C C . GLY A 1 84 ? -7.920 -11.148 -6.965 1.00 81.75 84 GLY A C 1
ATOM 619 O O . GLY A 1 84 ? -8.961 -11.784 -6.804 1.00 81.75 84 GLY A O 1
ATOM 620 N N . GLU A 1 85 ? -6.852 -11.325 -6.185 1.00 72.94 85 GLU A N 1
ATOM 621 C CA . GLU A 1 85 ? -6.833 -12.280 -5.069 1.00 72.94 85 GLU A CA 1
ATOM 622 C C . GLU A 1 85 ? -7.858 -11.898 -3.993 1.00 72.94 85 GLU A C 1
ATOM 624 O O . GLU A 1 85 ? -8.678 -12.725 -3.599 1.00 72.94 85 GLU A O 1
ATOM 629 N N . LEU A 1 86 ? -7.904 -10.625 -3.580 1.00 70.69 86 LEU A N 1
ATOM 630 C CA . LEU A 1 86 ? -8.852 -10.160 -2.562 1.00 70.69 86 LEU A CA 1
ATOM 631 C C . LEU A 1 86 ? -10.315 -10.402 -2.969 1.00 70.69 86 LEU A C 1
ATOM 633 O O . LEU A 1 86 ? -11.103 -10.899 -2.164 1.00 70.69 86 LEU A O 1
ATOM 637 N N . LEU A 1 87 ? -10.664 -10.095 -4.222 1.00 70.75 87 LEU A N 1
ATOM 638 C CA . LEU A 1 87 ? -11.999 -10.322 -4.786 1.00 70.75 87 LEU A CA 1
ATOM 639 C C . LEU A 1 87 ? -12.345 -11.812 -4.889 1.00 70.75 87 LEU A C 1
ATOM 641 O O . LEU A 1 87 ? -13.499 -12.180 -4.695 1.00 70.75 87 LEU A O 1
ATOM 645 N N . THR A 1 88 ? -11.356 -12.669 -5.144 1.00 70.38 88 THR A N 1
ATOM 646 C CA . THR A 1 88 ? -11.539 -14.129 -5.182 1.00 70.38 88 THR A CA 1
ATOM 647 C C . THR A 1 88 ? -11.763 -14.705 -3.780 1.00 70.38 88 THR A C 1
ATOM 649 O O . THR A 1 88 ? -12.516 -15.663 -3.613 1.00 70.38 88 THR A O 1
ATOM 652 N N . GLN A 1 89 ? -11.151 -14.108 -2.751 1.00 60.22 89 GLN A N 1
ATOM 653 C CA . GLN A 1 89 ? -11.302 -14.533 -1.357 1.00 60.22 89 GLN A CA 1
ATOM 654 C C . GLN A 1 89 ? -12.573 -14.018 -0.674 1.00 60.22 89 GLN A C 1
ATOM 656 O O . GLN A 1 89 ? -12.894 -14.492 0.413 1.00 60.22 89 GLN A O 1
ATOM 661 N N . HIS A 1 90 ? -13.296 -13.062 -1.264 1.00 50.88 90 HIS A N 1
ATOM 662 C CA . HIS A 1 90 ? -14.620 -12.665 -0.789 1.00 50.88 90 HIS A CA 1
ATOM 663 C C . HIS A 1 90 ? -15.628 -13.700 -1.292 1.00 50.88 90 HIS A C 1
ATOM 665 O O . HIS A 1 90 ? -15.962 -13.680 -2.478 1.00 50.88 90 HIS A O 1
ATOM 671 N N . PRO A 1 91 ? -16.150 -14.608 -0.442 1.00 50.78 91 PRO A N 1
ATOM 6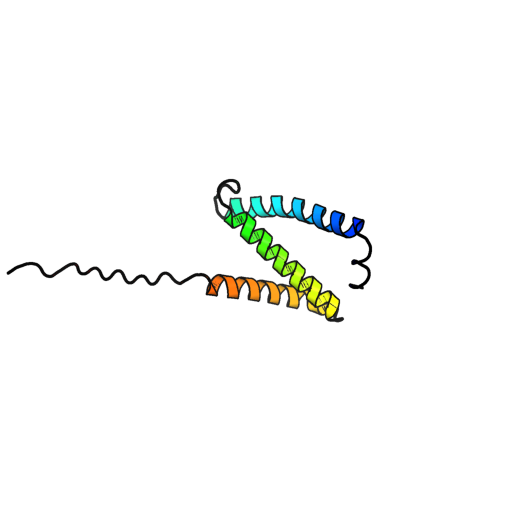72 C CA . PRO A 1 91 ? -17.249 -15.444 -0.874 1.00 50.78 91 PRO A CA 1
ATOM 673 C C . PRO A 1 91 ? -18.404 -14.478 -1.112 1.00 50.78 91 PRO A C 1
ATOM 675 O O . PRO A 1 91 ? -18.886 -13.840 -0.173 1.00 50.78 91 PRO A O 1
ATOM 678 N N . ALA A 1 92 ? -18.819 -14.327 -2.370 1.00 56.38 92 ALA A N 1
ATOM 679 C CA . ALA A 1 92 ? -20.090 -13.707 -2.684 1.00 56.38 92 ALA A CA 1
ATOM 680 C C . ALA A 1 92 ? -21.130 -14.413 -1.810 1.00 56.38 92 ALA A C 1
ATOM 682 O O . ALA A 1 92 ? -21.336 -15.620 -1.944 1.00 56.38 92 ALA A O 1
ATOM 683 N N . GLY A 1 93 ? -21.688 -13.681 -0.845 1.00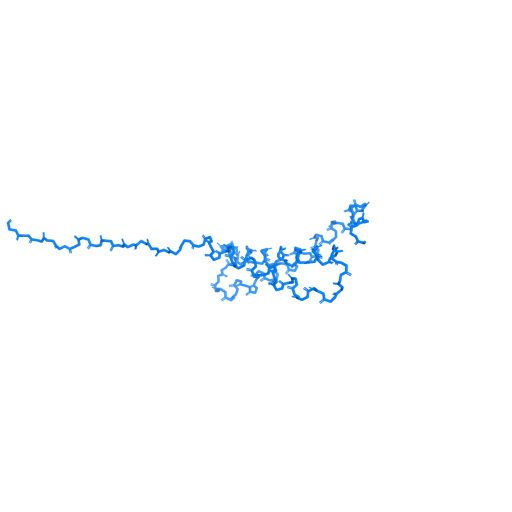 55.06 93 GLY A N 1
ATOM 684 C CA . GLY A 1 93 ? -22.687 -14.182 0.082 1.00 55.06 93 GLY A CA 1
ATOM 685 C C . GLY A 1 93 ? -23.932 -14.598 -0.687 1.00 55.06 93 GLY A C 1
ATOM 686 O O . GLY A 1 93 ? -24.875 -13.830 -0.812 1.00 55.06 93 GLY A O 1
ATOM 687 N N . ALA A 1 94 ? -23.929 -15.816 -1.210 1.00 55.81 94 ALA A N 1
ATOM 688 C CA . ALA A 1 94 ? -25.103 -16.513 -1.680 1.00 55.81 94 ALA A CA 1
ATOM 689 C C . ALA A 1 94 ? -25.509 -17.486 -0.575 1.00 55.81 94 ALA A C 1
ATOM 691 O O . ALA A 1 94 ? -25.295 -18.692 -0.664 1.00 55.81 94 ALA A O 1
ATOM 692 N N . ALA A 1 95 ? -26.093 -16.945 0.491 1.00 58.28 95 ALA A N 1
ATOM 693 C CA . ALA A 1 95 ? -27.073 -17.703 1.243 1.00 58.28 95 ALA A CA 1
ATOM 694 C C . ALA A 1 95 ? -28.427 -17.431 0.573 1.00 58.28 95 ALA A C 1
ATOM 696 O O . ALA A 1 95 ? -29.008 -16.372 0.813 1.00 58.28 95 ALA A O 1
ATOM 697 N N . PRO A 1 96 ? -28.957 -18.324 -0.285 1.00 53.44 96 PRO A N 1
ATOM 698 C CA . PRO A 1 96 ? -30.381 -18.307 -0.544 1.00 53.44 96 PRO A CA 1
ATOM 699 C C . PRO A 1 96 ? -31.057 -18.666 0.778 1.00 53.44 96 PRO A C 1
ATOM 701 O O . PRO A 1 96 ? -31.077 -19.823 1.200 1.00 53.44 96 PRO A O 1
ATOM 704 N N . HIS A 1 97 ? -31.581 -17.652 1.460 1.00 51.00 97 HIS A N 1
ATOM 705 C CA . HIS A 1 97 ? -32.608 -17.841 2.466 1.00 51.00 97 HIS A CA 1
ATOM 706 C C . HIS A 1 97 ? -33.784 -18.528 1.763 1.00 51.00 97 HIS A C 1
ATOM 708 O O . HIS A 1 97 ? -34.619 -17.879 1.139 1.00 51.00 97 HIS A O 1
ATOM 714 N N . SER A 1 98 ? -33.816 -19.864 1.802 1.00 54.00 98 SER A N 1
ATOM 715 C CA . SER A 1 98 ? -35.052 -20.613 1.593 1.00 54.00 98 SER A CA 1
ATOM 716 C C . SER A 1 98 ? -35.935 -20.323 2.796 1.00 54.00 98 SER A C 1
ATOM 718 O O . SER A 1 98 ? -35.939 -21.048 3.789 1.00 54.00 98 SER A O 1
ATOM 720 N N . THR A 1 99 ? -36.633 -19.196 2.725 1.00 55.19 99 THR A N 1
ATOM 721 C CA . THR A 1 99 ? -37.823 -18.935 3.516 1.00 55.19 99 THR A CA 1
ATOM 722 C C . THR A 1 99 ? -38.864 -19.966 3.084 1.00 55.19 99 THR A C 1
ATOM 724 O O . THR A 1 99 ? -39.582 -19.762 2.112 1.00 55.19 99 THR A O 1
ATOM 727 N N . THR A 1 100 ? -38.938 -21.097 3.786 1.00 54.69 100 THR A N 1
ATOM 728 C CA . THR A 1 100 ? -40.065 -22.045 3.695 1.00 54.69 100 THR A CA 1
ATOM 729 C C . THR A 1 100 ? -41.265 -21.522 4.503 1.00 54.69 100 THR A C 1
ATOM 731 O O . THR A 1 100 ? -41.944 -22.268 5.203 1.00 54.69 100 THR A O 1
ATOM 734 N N . GLU A 1 101 ? -41.569 -20.224 4.431 1.00 54.16 101 GLU A N 1
ATOM 735 C CA . GLU A 1 101 ? -42.872 -19.750 4.899 1.00 54.16 101 GLU A CA 1
ATOM 736 C C . GLU A 1 101 ? -43.940 -20.164 3.885 1.00 54.16 101 GLU A C 1
ATOM 738 O O . GLU A 1 101 ? -43.937 -19.717 2.741 1.00 54.16 101 GLU A O 1
ATOM 743 N N . GLY A 1 102 ? -44.871 -21.009 4.334 1.00 52.75 102 GLY A N 1
ATOM 744 C CA . GLY A 1 102 ? -46.182 -21.149 3.707 1.00 52.75 102 GLY A CA 1
ATOM 745 C C . GLY A 1 102 ? -46.542 -22.550 3.219 1.00 52.75 102 GLY A C 1
ATOM 746 O O . GLY A 1 102 ? -46.641 -22.779 2.021 1.00 52.75 102 GLY A O 1
ATOM 747 N N . ASN A 1 103 ? -46.897 -23.452 4.137 1.00 49.19 103 ASN A N 1
ATOM 748 C CA . ASN A 1 103 ? -48.142 -24.195 3.934 1.00 49.19 103 ASN A CA 1
ATOM 749 C C . ASN A 1 103 ? -48.855 -24.398 5.273 1.00 49.19 103 ASN A C 1
ATOM 751 O O . ASN A 1 103 ? -48.578 -25.330 6.027 1.00 49.19 103 ASN A O 1
ATOM 755 N N . ALA A 1 104 ? -49.736 -23.450 5.569 1.00 52.47 104 ALA A N 1
ATOM 756 C CA . ALA A 1 104 ? -50.726 -23.552 6.617 1.00 52.47 104 ALA A CA 1
ATOM 757 C C . ALA A 1 104 ? -51.864 -24.497 6.187 1.00 52.47 104 ALA A C 1
ATOM 759 O O . ALA A 1 104 ? -52.302 -24.469 5.042 1.00 52.47 104 ALA A O 1
ATOM 760 N N . THR A 1 105 ? -52.414 -25.210 7.175 1.00 47.78 105 THR A N 1
ATOM 761 C CA . THR A 1 105 ? -53.827 -25.637 7.280 1.00 47.78 105 THR A CA 1
ATOM 762 C C . THR A 1 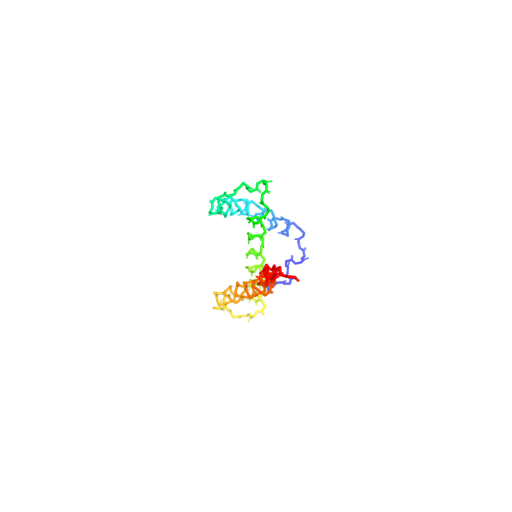105 ? -54.407 -26.607 6.239 1.00 47.78 105 THR A C 1
ATOM 764 O O . THR A 1 105 ? -54.887 -26.190 5.187 1.00 47.78 105 THR A O 1
ATOM 767 N N . SER A 1 106 ? -54.575 -27.876 6.634 1.00 47.69 106 SER A N 1
ATOM 768 C CA . SER A 1 106 ? -55.888 -28.514 6.903 1.00 47.69 106 SER A CA 1
ATOM 769 C C . SER A 1 106 ? -55.713 -29.880 7.558 1.00 47.69 106 SER A C 1
ATOM 771 O O . SER A 1 106 ? -54.760 -30.590 7.172 1.00 47.69 106 SER A O 1
#

Mean predicted aligned error: 14.39 Å

Radius of gyration: 21.92 Å; Cα contacts (8 Å, |Δi|>4): 50; chains: 1; bounding box: 82×37×35 Å

Secondary structure (DSSP, 8-state):
--SSTTS-HHHHHHHHHHHHHHHHHHHHHHHHHHT--TTT--HHHHHHHHHHHHHHHHHHHHHHH--GGGHHHHHHHHHHHHHHHHHHHS----------------

Sequence (106 aa):
MLVLAEQEPTLYAAFHHIRVDAQEDSVAIIAQRLGVDPRLDIRPAVAVAAGAGALLAAQAAWARGGHPDNLPRLIGQAFDALSGELLTQHPAGAAPHSTTEGNATS

Foldseek 3Di:
DVVCVVPDPVVVVVVVVVLVVVLVVQLVVQCVVVVHDVVVDVVSSVVSVLLVVLLVQLVVCCVVVPDVPCSVVSSVVSVVVSVVVVVVPPPPPPPPPPPPPDDDDD

Solvent-accessible surface area (backbone atoms only — not comparable to full-atom values): 6445 Å² total; per-residue (Å²): 140,80,77,68,70,82,76,40,77,68,60,53,54,52,61,52,52,63,52,53,63,60,45,54,60,50,21,53,54,44,12,61,76,69,73,48,58,63,91,82,38,62,63,31,52,51,53,47,52,51,54,53,50,28,47,51,53,20,51,55,51,38,75,71,63,79,49,84,87,46,48,70,62,34,40,50,52,28,52,49,51,54,50,53,52,54,60,68,69,48,74,79,84,77,73,79,79,79,73,83,79,79,86,80,89,133